Protein AF-A0A9D2E889-F1 (afdb_monomer)

Organism: NCBI:txid2838473

Foldseek 3Di:
DDDDDDDDDPPDPDDDPDPPPDDDPPDPPPDDDLDWDKWKKFKDWPDKDFDDPCAVVLVVVLVVLLCVLLVHPDPTDIDTGRPVVVLVSSAVSVVRSVVVSVVVVDDGMWTKIFMAGPVVRDTSDIDIDDD

Solvent-accessible surface area (backbone atoms only — not comparable to full-atom values): 8204 Å² total; per-residue (Å²): 134,82,86,86,82,83,85,82,85,92,79,78,78,90,81,80,92,75,81,89,78,82,86,75,91,70,78,79,70,87,67,81,81,76,58,70,40,83,44,41,34,40,62,48,73,80,43,73,50,60,80,49,97,56,36,70,60,53,52,51,51,48,52,47,40,39,30,58,49,65,70,47,94,62,68,66,44,76,46,79,34,38,64,71,58,49,45,50,52,52,35,59,21,45,58,53,19,49,58,56,50,64,71,66,65,76,78,58,45,31,35,29,42,34,31,30,35,65,82,80,69,43,71,61,34,76,48,75,42,65,133

Nearest PDB structures (foldseek):
  7ojf-assembly1_D  TM=2.061E-01  e=2.481E-01  Escherichia coli BW25113
  1lxn-as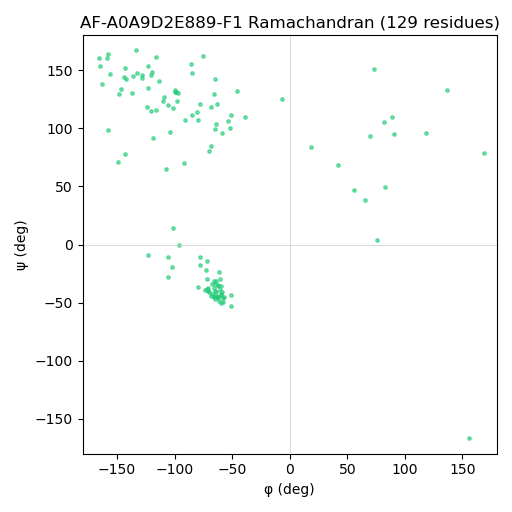sembly1_A  TM=4.511E-01  e=5.311E+00  Methanothermobacter thermautotrophicus
  7cmm-assembly2_B  TM=2.248E-01  e=1.763E+00  Homo sapiens

Radius of gyration: 26.05 Å; Cα contacts (8 Å, |Δi|>4): 154; chains: 1; bounding box: 68×63×60 Å

Sequence (131 aa):
MKESIKGWRTWCAVRLLVAVALMGTVFMACSDDDEPVNVVYTASFESFHGSGENFMAELALVEQAYMKALNISESPFMLNGIMAECDALVKAACERAEAEVEAMGLMDISFTYVVKNNNTGQHVYSYTYGN

pLDDT: mean 82.87, std 21.61, range [34.16, 98.62]

Secondary structure (DSSP, 8-state):
-------S------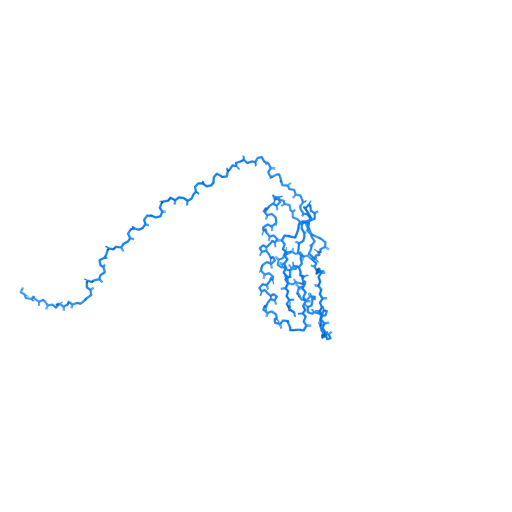-----------------S----EEEEEEEEEEEEEE-STTHHHHHHHHHHHHHHHHT-SSSSEEEEE-HHHHHHHHHHHHHHHHHHHHTT---SEEEEEEEEETTT--EEEEEEE--

Structure (mmCIF, N/CA/C/O backbone):
data_AF-A0A9D2E889-F1
#
_entry.id   AF-A0A9D2E889-F1
#
loop_
_atom_site.group_PDB
_atom_site.id
_atom_site.type_symbol
_atom_site.label_atom_id
_atom_site.label_alt_id
_atom_site.label_comp_id
_atom_site.label_asym_id
_atom_site.label_entity_id
_atom_site.label_seq_id
_atom_site.pdbx_PDB_ins_code
_atom_site.Cartn_x
_atom_site.Cartn_y
_atom_site.Cartn_z
_atom_site.occupancy
_atom_site.B_iso_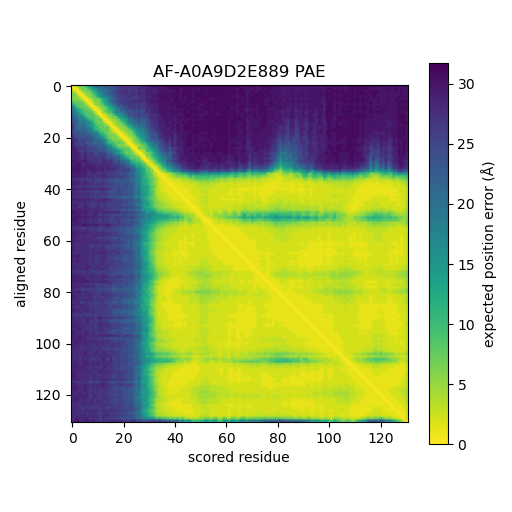or_equiv
_atom_site.auth_seq_id
_atom_site.auth_comp_id
_atom_site.auth_asym_id
_atom_site.auth_atom_id
_atom_site.pdbx_PDB_model_num
ATOM 1 N N . MET A 1 1 ? -51.318 -49.728 -37.086 1.00 35.28 1 MET A N 1
ATOM 2 C CA . MET A 1 1 ? -50.418 -50.637 -37.823 1.00 35.28 1 MET A CA 1
ATOM 3 C C . MET A 1 1 ? -49.000 -50.103 -37.711 1.00 35.28 1 MET A C 1
ATOM 5 O O . MET A 1 1 ? -48.766 -49.022 -38.220 1.00 35.28 1 MET A O 1
ATOM 9 N N . LYS A 1 2 ? -48.121 -50.903 -37.089 1.00 34.16 2 LYS A N 1
ATOM 10 C CA . LYS A 1 2 ? -46.703 -51.111 -37.440 1.00 34.16 2 LYS A CA 1
ATOM 11 C C . LYS A 1 2 ? -45.754 -49.919 -37.189 1.00 34.16 2 LYS A C 1
ATOM 13 O O . LYS A 1 2 ? -45.740 -48.979 -37.965 1.00 34.16 2 LYS A O 1
ATOM 18 N N . GLU A 1 3 ? -45.099 -49.874 -36.024 1.00 39.22 3 GLU A N 1
ATOM 19 C CA . GLU A 1 3 ? -43.733 -50.409 -35.769 1.00 39.22 3 GLU A CA 1
ATOM 20 C C . GLU A 1 3 ? -42.643 -49.415 -36.230 1.00 39.22 3 GLU A C 1
ATOM 22 O O . GLU A 1 3 ? -42.478 -49.148 -37.411 1.00 39.22 3 GLU A O 1
ATOM 27 N N . SER A 1 4 ? -41.987 -48.733 -35.288 1.00 38.16 4 SER A N 1
ATOM 28 C CA . SER A 1 4 ? -40.664 -49.114 -34.753 1.00 38.16 4 SER A CA 1
ATOM 29 C C . SER A 1 4 ? -39.497 -48.492 -35.528 1.00 38.16 4 SER A C 1
ATOM 31 O O . SER A 1 4 ? -38.969 -49.084 -36.463 1.00 38.16 4 SER A O 1
ATOM 33 N N . ILE A 1 5 ? -39.002 -47.350 -35.039 1.00 53.25 5 ILE A N 1
ATOM 34 C CA . ILE A 1 5 ? -37.596 -46.965 -35.214 1.00 53.25 5 ILE A CA 1
ATOM 35 C C . ILE A 1 5 ? -36.986 -46.844 -33.816 1.00 53.25 5 ILE A C 1
ATOM 37 O O . ILE A 1 5 ? -37.062 -45.820 -33.141 1.00 53.25 5 ILE A O 1
ATOM 41 N N . LYS A 1 6 ? -36.429 -47.983 -33.391 1.00 35.06 6 LYS A N 1
ATOM 42 C CA . LYS A 1 6 ? -35.367 -48.126 -32.389 1.00 35.06 6 LYS A CA 1
ATOM 43 C C . LYS A 1 6 ? -34.287 -47.089 -32.719 1.00 35.06 6 LYS A C 1
ATOM 45 O O . LYS A 1 6 ? -33.910 -46.941 -33.870 1.00 35.06 6 LYS A O 1
ATOM 50 N N . GLY A 1 7 ? -33.793 -46.302 -31.784 1.00 44.66 7 GLY A N 1
ATOM 51 C CA . GLY A 1 7 ? -33.241 -46.759 -30.527 1.00 44.66 7 GLY A CA 1
ATOM 52 C C . GLY A 1 7 ? -31.787 -46.324 -30.531 1.00 44.66 7 GLY A C 1
ATOM 53 O O . GLY A 1 7 ? -30.946 -47.003 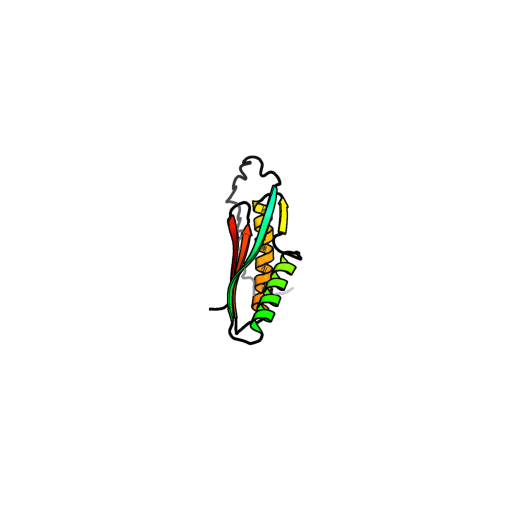-31.101 1.00 44.66 7 GLY A O 1
ATOM 54 N N . TRP A 1 8 ? -31.505 -45.183 -29.913 1.00 41.38 8 TRP A N 1
ATOM 55 C CA . TRP A 1 8 ? -30.194 -44.920 -29.342 1.00 41.38 8 TRP A CA 1
ATOM 56 C C . TRP A 1 8 ? -30.304 -43.755 -28.362 1.00 41.38 8 TRP A C 1
ATOM 58 O O . TRP A 1 8 ? -30.939 -42.749 -28.661 1.00 41.38 8 TRP A O 1
ATOM 68 N N . ARG A 1 9 ? -29.632 -43.895 -27.216 1.00 42.62 9 ARG A N 1
ATOM 69 C CA . ARG A 1 9 ? -29.430 -42.878 -26.168 1.00 42.62 9 ARG A CA 1
ATOM 70 C C . ARG A 1 9 ? -30.571 -42.703 -25.156 1.00 42.62 9 ARG A C 1
ATOM 72 O O . ARG A 1 9 ? -30.934 -41.593 -24.794 1.00 42.62 9 ARG A O 1
ATOM 79 N N . THR A 1 10 ? -31.036 -43.814 -24.588 1.00 50.16 10 THR A N 1
ATOM 80 C CA . THR A 1 10 ? -31.719 -43.826 -23.279 1.00 50.16 10 THR A CA 1
ATOM 81 C C . THR A 1 10 ? -30.799 -44.437 -22.224 1.00 50.16 10 THR A C 1
ATOM 83 O O . THR A 1 10 ? -31.064 -45.518 -21.723 1.00 50.16 10 THR A O 1
ATOM 86 N N . TRP A 1 11 ? -29.677 -43.777 -21.932 1.00 47.31 11 TRP A N 1
ATOM 87 C CA . TRP A 1 11 ? -28.763 -44.137 -20.839 1.00 47.31 11 TRP A CA 1
ATOM 88 C C . TRP A 1 11 ? -28.217 -42.849 -20.216 1.00 47.31 11 TRP A C 1
ATOM 90 O O . TRP A 1 11 ? -27.111 -42.432 -20.516 1.00 47.31 11 TRP A O 1
ATOM 100 N N . CYS A 1 12 ? -29.032 -42.201 -19.388 1.00 40.91 12 CYS A N 1
ATOM 101 C CA . CYS A 1 12 ? -28.590 -41.365 -18.270 1.00 40.91 12 CYS A CA 1
ATOM 102 C C . CYS A 1 12 ? -29.690 -41.474 -17.217 1.00 40.91 12 CYS A C 1
ATOM 104 O O . CYS A 1 12 ? -30.514 -40.584 -17.021 1.00 40.91 12 CYS A O 1
ATOM 106 N N . ALA A 1 13 ? -29.755 -42.663 -16.621 1.00 42.94 13 ALA A N 1
ATOM 107 C CA . ALA A 1 13 ? -30.498 -42.895 -15.404 1.00 42.94 13 ALA A CA 1
ATOM 108 C C . ALA A 1 13 ? -30.026 -41.882 -14.354 1.00 42.94 13 ALA A C 1
ATOM 110 O O . ALA A 1 13 ? -28.910 -41.966 -13.852 1.00 42.94 13 ALA A O 1
ATOM 111 N N . VAL A 1 14 ? -30.877 -40.892 -14.095 1.00 52.00 14 VAL A N 1
ATOM 112 C CA . VAL A 1 14 ? -31.341 -40.505 -12.759 1.00 52.00 14 VAL A CA 1
ATOM 113 C C . VAL A 1 14 ? -30.442 -41.041 -11.636 1.00 52.00 14 VAL A C 1
ATOM 115 O O . VAL A 1 14 ? -30.720 -42.085 -11.054 1.00 52.00 14 VAL A O 1
ATOM 118 N N . ARG A 1 15 ? -29.359 -40.321 -11.331 1.00 47.44 15 ARG A N 1
ATOM 119 C CA . ARG A 1 15 ? -28.604 -40.424 -10.075 1.00 47.44 15 ARG A CA 1
ATOM 120 C C . ARG A 1 15 ? -27.821 -39.140 -9.843 1.00 47.44 15 ARG A C 1
ATOM 122 O O . ARG A 1 15 ? -26.744 -38.994 -10.402 1.00 47.44 15 ARG A O 1
ATOM 129 N N . LEU A 1 16 ? -28.369 -38.251 -9.015 1.00 43.03 16 LEU A N 1
ATOM 130 C CA . LEU A 1 16 ? -27.683 -37.573 -7.900 1.00 43.03 16 LEU A CA 1
ATOM 131 C C . LEU A 1 16 ? -28.565 -36.426 -7.384 1.00 43.03 16 LEU A C 1
ATOM 133 O O . LEU A 1 16 ? -28.359 -35.254 -7.673 1.00 43.03 16 LEU A O 1
ATOM 137 N N . LEU A 1 17 ? -29.567 -36.803 -6.586 1.00 51.31 17 LEU A N 1
ATOM 138 C CA . LEU A 1 17 ? -30.043 -35.967 -5.489 1.00 51.31 17 LEU A CA 1
ATOM 139 C C . LEU A 1 17 ? -28.885 -35.863 -4.486 1.00 51.31 17 LEU A C 1
ATOM 141 O O . LEU A 1 17 ? -28.658 -36.800 -3.725 1.00 51.31 17 LEU A O 1
ATOM 145 N N . VAL A 1 18 ? -28.133 -34.763 -4.510 1.00 50.41 18 VAL A N 1
ATOM 146 C CA . VAL A 1 18 ? -27.230 -34.399 -3.410 1.00 50.41 18 VAL A CA 1
ATOM 147 C C . VAL A 1 18 ? -27.897 -33.274 -2.642 1.00 50.41 18 VAL A C 1
ATOM 149 O O . VAL A 1 18 ? -27.840 -32.105 -3.013 1.00 50.41 18 VAL A O 1
ATOM 152 N N . ALA A 1 19 ? -28.567 -33.672 -1.567 1.00 45.91 19 ALA A N 1
ATOM 153 C CA . ALA A 1 19 ? -28.877 -32.799 -0.460 1.00 45.91 19 ALA A CA 1
ATOM 154 C C . ALA A 1 19 ? -27.551 -32.366 0.186 1.00 45.91 19 ALA A C 1
ATOM 156 O O . ALA A 1 19 ? -26.936 -33.142 0.910 1.00 45.91 19 ALA A O 1
ATOM 157 N N . VAL A 1 20 ? -27.112 -31.133 -0.072 1.00 51.31 20 VAL A N 1
ATOM 158 C CA . VAL A 1 20 ? -26.172 -30.431 0.815 1.00 51.31 20 VAL A CA 1
ATOM 159 C C . VAL A 1 20 ? -27.017 -29.625 1.794 1.00 51.31 20 VAL A C 1
ATOM 161 O O . VAL A 1 20 ? -27.149 -28.410 1.710 1.00 51.31 20 VAL A O 1
ATOM 164 N N . ALA A 1 21 ? -27.677 -30.355 2.685 1.00 50.72 21 ALA A N 1
ATOM 165 C CA . ALA A 1 21 ? -28.101 -29.828 3.963 1.00 50.72 21 ALA A CA 1
ATOM 166 C C . ALA A 1 21 ? -27.092 -30.359 4.979 1.00 50.72 21 ALA A C 1
ATOM 168 O O . ALA A 1 21 ? -26.996 -31.576 5.132 1.00 50.72 21 ALA A O 1
ATOM 169 N N . LEU A 1 22 ? -26.364 -29.436 5.617 1.00 51.88 22 LEU A N 1
ATOM 170 C CA . LEU A 1 22 ? -25.715 -29.497 6.936 1.00 51.88 22 LEU A CA 1
ATOM 171 C C . LEU A 1 22 ? -24.292 -28.916 6.919 1.00 51.88 22 LEU A C 1
ATOM 173 O O . LEU A 1 22 ? -23.452 -29.319 6.123 1.00 51.88 22 LEU A O 1
ATOM 177 N N . MET A 1 23 ? -24.058 -28.075 7.934 1.00 50.41 23 MET A N 1
ATOM 178 C CA . MET A 1 23 ? -22.796 -27.503 8.431 1.00 50.41 23 MET A CA 1
ATOM 179 C C . MET A 1 23 ? -22.389 -26.179 7.747 1.00 50.41 23 MET A C 1
ATOM 181 O O . MET A 1 23 ? -22.036 -26.169 6.582 1.00 50.41 23 MET A O 1
ATOM 185 N N . GLY A 1 24 ? -22.420 -25.010 8.392 1.00 47.06 24 GLY A N 1
ATOM 186 C CA . GLY A 1 24 ? -22.466 -24.733 9.824 1.00 47.06 24 GLY A CA 1
ATOM 187 C C . GLY A 1 24 ? -23.263 -23.478 10.161 1.00 47.06 24 GLY A C 1
ATOM 188 O O . GLY A 1 24 ? -23.075 -22.410 9.591 1.00 47.06 24 GLY A O 1
ATOM 189 N N . THR A 1 25 ? -24.118 -23.622 11.16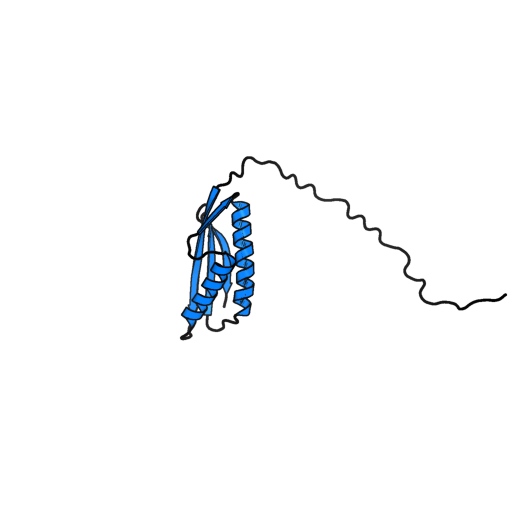7 1.00 52.22 25 THR A N 1
ATOM 190 C CA . THR A 1 25 ? -24.399 -22.555 12.117 1.00 52.22 25 THR A CA 1
ATOM 191 C C . THR A 1 25 ? -23.078 -22.173 12.779 1.00 52.22 25 THR A C 1
ATOM 193 O O . THR A 1 25 ? -22.647 -22.826 13.731 1.00 52.22 25 THR A O 1
ATOM 196 N N . VAL A 1 26 ? -22.413 -21.143 12.267 1.00 50.66 26 VAL A N 1
ATOM 197 C CA . VAL A 1 26 ? -21.504 -20.375 13.109 1.00 50.66 26 VAL A CA 1
ATOM 198 C C . VAL A 1 26 ? -22.366 -19.275 13.681 1.00 50.66 26 VAL A C 1
ATOM 200 O O . VAL A 1 26 ? -22.855 -18.402 12.970 1.00 50.66 26 VAL A O 1
ATOM 203 N N . PHE A 1 27 ? -22.651 -19.429 14.964 1.00 50.44 27 PHE A N 1
ATOM 204 C CA . PHE A 1 27 ? -23.143 -18.382 15.827 1.00 50.44 27 PHE A CA 1
ATOM 205 C C . PHE A 1 27 ? -22.412 -17.084 15.464 1.00 50.44 27 PHE A C 1
ATOM 207 O O . PHE A 1 27 ? -21.228 -16.953 15.764 1.00 50.44 27 PHE A O 1
ATOM 214 N N . MET A 1 28 ? -23.099 -16.115 14.857 1.00 47.44 28 MET A N 1
ATOM 215 C CA . MET A 1 28 ? -22.769 -14.730 15.168 1.00 47.44 28 MET A CA 1
ATOM 216 C C . MET A 1 28 ? -23.224 -14.571 16.611 1.00 47.44 28 MET A C 1
ATOM 218 O O . MET A 1 28 ? -24.374 -14.253 16.907 1.00 47.44 28 MET A O 1
ATOM 222 N N . ALA A 1 29 ? -22.334 -14.970 17.517 1.00 46.66 29 ALA A N 1
ATOM 223 C CA . ALA A 1 29 ? -22.356 -14.455 18.858 1.00 46.66 29 ALA A CA 1
ATOM 224 C C . ALA A 1 29 ? -22.393 -12.936 18.686 1.00 46.66 29 ALA A C 1
ATOM 226 O O . ALA A 1 29 ? -21.447 -12.351 18.164 1.00 46.66 29 ALA A O 1
ATOM 227 N N . CYS A 1 30 ? -23.526 -12.327 19.039 1.00 56.31 30 CYS A N 1
ATOM 228 C CA . CYS A 1 30 ? -23.538 -10.941 19.470 1.00 56.31 30 CYS A CA 1
ATOM 229 C C . CYS A 1 30 ? -22.480 -10.848 20.566 1.00 56.31 30 CYS A C 1
ATOM 231 O O . CYS A 1 30 ? -22.719 -11.301 21.684 1.00 56.31 30 CYS A O 1
ATOM 233 N N . SER A 1 31 ? -21.303 -10.352 20.217 1.00 45.66 31 SER A N 1
ATOM 234 C CA . SER A 1 31 ? -20.387 -9.797 21.192 1.00 45.66 31 SER A CA 1
ATOM 235 C C . SER A 1 31 ? -20.477 -8.295 20.997 1.00 45.66 31 SER A C 1
ATOM 237 O O . SER A 1 31 ? -20.307 -7.829 19.876 1.00 45.66 31 SER A O 1
ATOM 239 N N . ASP A 1 32 ? -20.880 -7.623 22.072 1.00 52.97 32 ASP A N 1
ATOM 240 C CA . ASP A 1 32 ? -20.920 -6.182 22.314 1.00 52.97 32 ASP A CA 1
ATOM 241 C C . ASP A 1 32 ? -20.293 -5.268 21.250 1.00 52.97 32 ASP A C 1
ATOM 243 O O . ASP A 1 32 ? -19.106 -5.378 20.959 1.00 52.97 32 ASP A O 1
ATOM 247 N N . ASP A 1 33 ? -21.105 -4.313 20.783 1.00 58.91 33 ASP A N 1
ATOM 248 C CA . ASP A 1 33 ? -20.697 -2.952 20.412 1.00 58.91 33 ASP A CA 1
ATOM 249 C C . ASP A 1 33 ? -19.377 -2.817 19.635 1.00 58.91 33 ASP A C 1
ATOM 251 O O . ASP A 1 33 ? -18.411 -2.202 20.092 1.00 58.91 33 ASP A O 1
ATOM 255 N N . ASP A 1 34 ? -19.359 -3.290 18.388 1.00 68.12 34 ASP A N 1
ATOM 256 C CA . ASP A 1 34 ? -18.493 -2.654 17.396 1.00 68.12 34 ASP A CA 1
ATOM 257 C C . ASP A 1 34 ? -19.080 -1.265 17.083 1.00 68.12 34 ASP A C 1
ATOM 259 O O . ASP A 1 34 ? -19.833 -1.065 16.126 1.00 68.12 34 ASP A O 1
ATOM 263 N N . GLU A 1 35 ? -18.795 -0.299 17.960 1.00 83.31 35 GLU A N 1
ATOM 264 C CA . GLU A 1 35 ? -19.199 1.086 17.756 1.00 83.31 35 GLU A CA 1
ATOM 265 C C . GLU A 1 35 ? -18.478 1.665 16.529 1.00 83.31 35 GLU A C 1
ATOM 267 O O . GLU A 1 35 ? -17.292 1.395 16.300 1.00 83.31 35 GLU A O 1
ATOM 272 N N . PRO A 1 36 ? -19.158 2.501 15.726 1.00 87.50 36 PRO A N 1
ATOM 273 C CA . PRO A 1 36 ? -18.515 3.172 14.613 1.00 87.50 36 PRO A CA 1
ATOM 274 C C . PRO A 1 36 ? -17.422 4.115 15.128 1.00 87.50 36 PRO A C 1
ATOM 276 O O . PRO A 1 36 ? -17.684 5.071 15.859 1.00 87.50 36 PRO A O 1
ATOM 279 N N . VAL A 1 37 ? -16.188 3.878 14.691 1.00 93.31 37 VAL A N 1
ATOM 280 C CA . VAL A 1 37 ? -15.013 4.684 15.036 1.00 93.31 37 VAL A CA 1
ATOM 281 C C . VAL A 1 37 ? -14.440 5.363 13.795 1.00 93.31 37 VAL A C 1
ATOM 283 O O . VAL A 1 37 ? -14.690 4.953 12.663 1.00 93.31 37 VAL A O 1
ATOM 286 N N . ASN A 1 38 ? -13.638 6.409 14.001 1.00 95.88 38 ASN A N 1
ATOM 287 C CA . ASN A 1 38 ? -12.786 6.951 12.944 1.00 95.88 38 ASN A CA 1
ATOM 288 C C . ASN A 1 38 ? -11.479 6.157 12.903 1.00 95.88 38 ASN A C 1
ATOM 290 O O . ASN A 1 38 ? -10.665 6.232 13.829 1.00 95.88 38 ASN A O 1
ATOM 294 N N . VAL A 1 39 ? -11.287 5.396 11.830 1.00 97.31 39 VAL A N 1
ATOM 295 C CA . VAL A 1 39 ? -10.072 4.620 11.586 1.00 97.31 39 VAL A CA 1
ATOM 296 C C . VAL A 1 39 ? -9.165 5.406 10.652 1.00 97.31 39 VAL A C 1
ATOM 298 O O . VAL A 1 39 ? -9.580 5.804 9.563 1.00 97.31 39 VAL A O 1
ATOM 301 N N . VAL A 1 40 ? -7.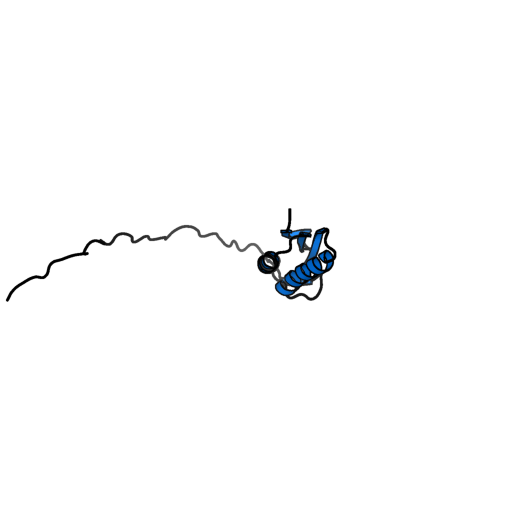935 5.650 11.094 1.00 98.19 40 VAL A N 1
ATOM 302 C CA . VAL A 1 40 ? -6.917 6.388 10.347 1.00 98.19 40 VAL A CA 1
ATOM 303 C C . VAL A 1 40 ? -6.012 5.390 9.644 1.00 98.19 40 VAL A C 1
ATOM 305 O O . VAL A 1 40 ? -5.472 4.488 10.281 1.00 98.19 40 VAL A O 1
ATOM 308 N N . TYR A 1 41 ? -5.793 5.588 8.350 1.00 98.56 41 TYR A N 1
ATOM 309 C CA . TYR A 1 41 ? -4.916 4.755 7.540 1.00 98.56 41 TYR A CA 1
ATOM 310 C C . TYR A 1 41 ? -3.771 5.567 6.952 1.00 98.56 41 TYR A C 1
ATOM 312 O O . TYR A 1 41 ? -3.915 6.748 6.639 1.00 98.56 41 TYR A O 1
ATOM 320 N N . THR A 1 42 ? -2.622 4.925 6.777 1.00 98.56 42 THR A N 1
ATOM 321 C CA . THR A 1 42 ? -1.491 5.470 6.019 1.00 98.56 42 THR A CA 1
ATOM 322 C C . THR A 1 42 ? -1.123 4.489 4.921 1.00 98.56 42 THR A C 1
ATOM 324 O O . THR A 1 42 ? -0.769 3.347 5.205 1.00 98.56 42 THR A O 1
ATOM 327 N N . ALA A 1 43 ? -1.230 4.941 3.676 1.00 98.12 43 ALA A N 1
ATOM 328 C CA . ALA A 1 43 ? -0.740 4.234 2.503 1.00 98.12 43 ALA A CA 1
ATOM 329 C C . ALA A 1 43 ? 0.627 4.806 2.103 1.00 98.12 43 ALA A C 1
ATOM 331 O O . ALA A 1 43 ? 0.785 6.031 2.072 1.00 98.12 43 ALA A O 1
ATOM 332 N N .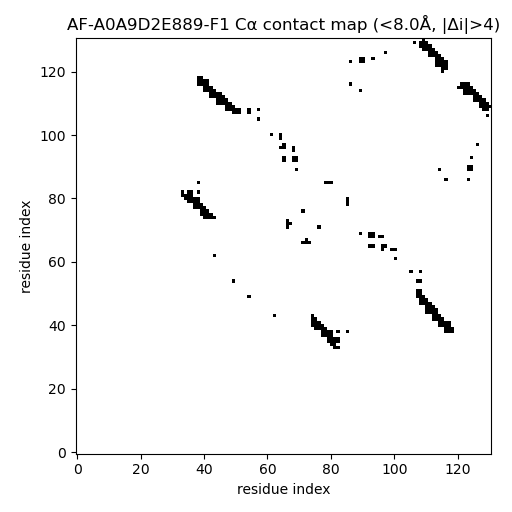 SER A 1 44 ? 1.614 3.940 1.869 1.00 97.69 44 SER A N 1
ATOM 333 C CA . SER A 1 44 ? 2.996 4.346 1.579 1.00 97.69 44 SER A CA 1
ATOM 334 C C . SER A 1 44 ? 3.835 3.202 1.008 1.00 97.69 44 SER A C 1
ATOM 336 O O . SER A 1 44 ? 3.544 2.031 1.252 1.00 97.69 44 SER A O 1
ATOM 338 N N . PHE A 1 45 ? 4.944 3.539 0.347 1.00 97.56 45 PHE A N 1
ATOM 339 C CA . PHE A 1 45 ? 6.016 2.580 0.076 1.00 97.56 45 PHE A CA 1
ATOM 340 C C . PHE A 1 45 ? 6.861 2.358 1.337 1.00 97.56 45 PHE A C 1
ATOM 342 O O . PHE A 1 45 ? 7.451 3.299 1.864 1.00 97.56 45 PHE A O 1
ATOM 349 N N . GLU A 1 46 ? 6.933 1.117 1.813 1.00 96.94 46 GLU A N 1
ATOM 350 C CA . GLU A 1 46 ? 7.825 0.714 2.910 1.00 96.94 46 GLU A CA 1
ATOM 351 C C . GLU A 1 46 ? 9.257 0.495 2.410 1.00 96.94 46 GLU A C 1
ATOM 353 O O . GLU A 1 46 ? 10.230 0.833 3.084 1.00 96.94 46 GLU A O 1
ATOM 358 N N . SER A 1 47 ? 9.388 -0.040 1.199 1.00 96.62 47 SER A N 1
ATOM 359 C CA . SER A 1 47 ? 10.660 -0.169 0.505 1.00 96.62 47 SER A CA 1
ATOM 360 C C . SER A 1 47 ? 10.456 0.066 -0.984 1.00 96.62 47 SER A C 1
ATOM 362 O O . SER A 1 47 ? 9.369 -0.169 -1.513 1.00 96.62 47 SER A O 1
ATOM 364 N N . PHE A 1 48 ? 11.492 0.551 -1.658 1.00 95.50 48 PHE A N 1
ATOM 365 C CA . PHE A 1 48 ? 11.517 0.649 -3.108 1.00 95.50 48 PHE A CA 1
ATOM 366 C C . PHE A 1 48 ? 12.956 0.672 -3.612 1.00 95.50 48 PHE A C 1
ATOM 368 O O . PHE A 1 48 ? 13.860 1.211 -2.968 1.00 95.50 48 PHE A O 1
ATOM 375 N N . HIS A 1 49 ? 13.163 0.089 -4.781 1.00 94.12 49 HIS A N 1
ATOM 376 C CA . HIS A 1 49 ? 14.415 0.091 -5.505 1.00 94.12 49 HIS A CA 1
ATOM 377 C C . HIS A 1 49 ? 14.126 0.181 -7.000 1.00 94.12 49 HIS A C 1
ATOM 379 O O . HIS A 1 49 ? 13.169 -0.403 -7.498 1.00 94.12 49 HIS A O 1
ATOM 385 N N . GLY A 1 50 ? 14.971 0.896 -7.725 1.00 90.69 50 GLY A N 1
ATOM 386 C CA . GLY A 1 50 ? 14.893 0.960 -9.171 1.00 90.69 50 GLY A CA 1
ATOM 387 C C . GLY A 1 50 ? 16.176 1.522 -9.745 1.00 90.69 50 GLY A C 1
ATOM 388 O O . GLY A 1 50 ? 16.919 2.237 -9.068 1.00 90.69 50 GLY A O 1
ATOM 389 N N . SER A 1 51 ? 16.455 1.144 -10.987 1.00 83.50 51 SER A N 1
ATOM 390 C CA . SER A 1 51 ? 17.730 1.448 -11.648 1.00 83.50 51 SER A CA 1
ATOM 391 C C . SER A 1 51 ? 17.581 2.220 -12.963 1.00 83.50 51 SER A C 1
ATOM 393 O O . SER A 1 51 ? 18.577 2.718 -13.488 1.00 83.50 51 SER A O 1
ATOM 395 N N . GLY A 1 52 ? 16.352 2.368 -13.469 1.00 84.12 52 GLY A N 1
ATOM 396 C CA . GLY A 1 52 ? 16.042 3.140 -14.672 1.00 84.12 52 GLY A CA 1
ATOM 397 C C . GLY A 1 52 ? 15.822 4.633 -14.406 1.00 84.12 52 GLY A C 1
ATOM 398 O O . GLY A 1 52 ? 15.406 5.037 -13.320 1.00 84.12 52 GLY A O 1
ATOM 399 N N . GLU A 1 53 ? 16.031 5.466 -15.431 1.00 86.88 53 GLU A N 1
ATOM 400 C CA . GLU A 1 53 ? 15.795 6.923 -15.365 1.00 86.88 53 GLU A CA 1
ATOM 401 C C . GLU A 1 53 ? 14.323 7.279 -15.070 1.00 86.88 53 GLU A C 1
ATOM 403 O O . GLU A 1 53 ? 14.038 8.337 -14.511 1.00 86.88 53 GLU A O 1
ATOM 408 N N . ASN A 1 54 ? 13.392 6.373 -15.392 1.00 89.69 54 ASN A N 1
ATOM 409 C CA . ASN A 1 54 ? 11.950 6.565 -15.214 1.00 89.69 54 ASN A CA 1
ATOM 410 C C . ASN A 1 54 ? 11.389 5.977 -13.912 1.00 89.69 54 ASN A C 1
ATOM 412 O O . ASN A 1 54 ? 10.196 6.138 -13.656 1.00 89.69 54 ASN A O 1
ATOM 416 N N . PHE A 1 55 ? 12.217 5.354 -13.069 1.00 90.88 55 PHE A 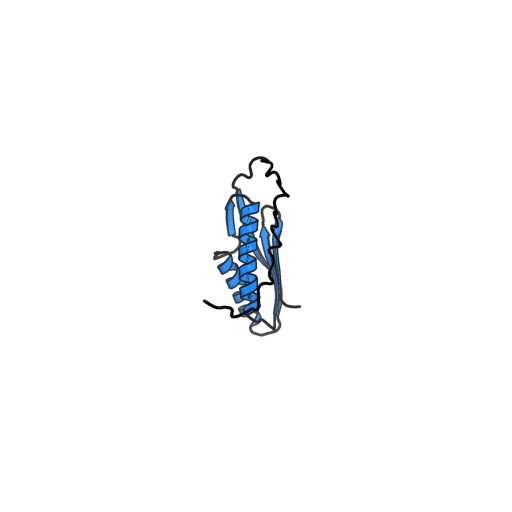N 1
ATOM 417 C CA . PHE A 1 55 ? 11.758 4.631 -11.877 1.00 90.88 55 PHE A CA 1
ATOM 418 C C . PHE A 1 55 ? 10.823 5.457 -10.977 1.00 90.88 55 PHE A C 1
ATOM 420 O O . PHE A 1 55 ? 9.782 4.979 -10.533 1.00 90.88 55 PHE A O 1
ATOM 427 N N . MET A 1 56 ? 11.152 6.729 -10.739 1.00 93.69 56 MET A N 1
ATOM 428 C CA . MET A 1 56 ? 10.320 7.604 -9.903 1.00 93.69 56 MET A CA 1
ATOM 429 C C . MET A 1 56 ? 8.940 7.871 -10.520 1.00 93.69 56 MET A C 1
ATOM 431 O O . MET A 1 56 ? 7.958 8.000 -9.792 1.00 93.69 56 MET A O 1
ATOM 435 N N . ALA A 1 57 ? 8.851 7.948 -11.851 1.00 94.12 57 ALA A N 1
ATOM 436 C CA . ALA A 1 57 ? 7.575 8.101 -12.543 1.00 94.12 57 ALA A CA 1
ATOM 437 C C . ALA A 1 57 ? 6.744 6.812 -12.458 1.00 94.12 57 ALA A C 1
ATOM 439 O O . ALA A 1 57 ? 5.532 6.884 -12.275 1.00 94.12 57 ALA A O 1
ATOM 440 N N . GLU A 1 58 ? 7.385 5.645 -12.526 1.00 94.75 58 GLU A N 1
ATOM 441 C CA . GLU A 1 58 ? 6.720 4.350 -12.354 1.00 94.75 58 GLU A CA 1
ATOM 442 C C . GLU A 1 58 ? 6.177 4.176 -10.929 1.00 94.75 58 GLU A C 1
ATOM 444 O O . GLU A 1 58 ? 5.012 3.821 -10.765 1.00 94.75 58 GLU A O 1
ATOM 449 N N . LEU A 1 59 ? 6.952 4.529 -9.895 1.00 95.38 59 LEU A N 1
ATOM 450 C CA . LEU A 1 59 ? 6.447 4.563 -8.515 1.00 95.38 59 LEU A CA 1
ATOM 451 C C . LEU A 1 59 ? 5.261 5.521 -8.355 1.00 95.38 59 LEU A C 1
ATOM 453 O O . LEU A 1 59 ? 4.288 5.184 -7.685 1.00 95.38 59 LEU A O 1
ATOM 457 N N . ALA A 1 60 ? 5.303 6.692 -8.995 1.00 95.69 60 ALA A N 1
ATOM 458 C CA . ALA A 1 60 ? 4.193 7.641 -8.949 1.00 95.69 60 ALA A CA 1
ATOM 459 C C . ALA A 1 60 ? 2.925 7.103 -9.639 1.00 95.69 60 ALA A C 1
ATOM 461 O O . ALA A 1 60 ? 1.816 7.449 -9.233 1.00 95.69 60 ALA A O 1
ATOM 462 N N . LEU A 1 61 ? 3.055 6.267 -10.677 1.00 96.00 61 LEU A N 1
ATOM 463 C CA . LEU A 1 61 ? 1.916 5.581 -11.301 1.00 96.00 61 LEU A CA 1
ATOM 464 C C . LEU A 1 61 ? 1.335 4.507 -10.377 1.00 96.00 61 LEU A C 1
ATOM 466 O O . LEU A 1 61 ? 0.114 4.408 -10.253 1.00 96.00 61 LEU A O 1
ATOM 470 N N . VAL A 1 62 ? 2.198 3.752 -9.692 1.00 97.25 62 VAL A N 1
ATOM 471 C CA . VAL A 1 62 ? 1.781 2.775 -8.679 1.00 97.25 62 VAL A CA 1
ATOM 472 C C . VAL A 1 62 ? 1.019 3.469 -7.551 1.00 97.25 62 VAL A C 1
ATOM 474 O O . VAL A 1 62 ? -0.096 3.065 -7.227 1.00 97.25 62 VAL A O 1
ATOM 477 N N . GLU A 1 63 ? 1.571 4.547 -6.989 1.00 97.25 63 GLU A N 1
ATOM 478 C CA . GLU A 1 63 ? 0.913 5.316 -5.929 1.00 97.25 63 GLU A CA 1
ATOM 479 C C . GLU A 1 63 ? -0.462 5.825 -6.380 1.00 97.25 63 GLU A C 1
ATOM 481 O O . GLU A 1 63 ? -1.455 5.636 -5.677 1.00 97.25 63 GLU A O 1
ATOM 486 N N . GLN A 1 64 ? -0.549 6.375 -7.595 1.00 97.44 64 GLN A N 1
ATOM 487 C CA . GLN A 1 64 ? -1.814 6.826 -8.175 1.00 97.44 64 GLN A CA 1
ATOM 488 C C . GLN A 1 64 ? -2.839 5.699 -8.333 1.00 97.44 64 GLN A C 1
ATOM 490 O O . GLN A 1 64 ? -4.020 5.932 -8.073 1.00 97.44 64 GLN A O 1
ATOM 495 N N . ALA A 1 65 ? -2.428 4.490 -8.730 1.00 98.00 65 ALA A N 1
ATOM 496 C CA . ALA A 1 65 ? -3.338 3.349 -8.843 1.00 98.00 65 ALA A CA 1
ATOM 497 C C . ALA A 1 65 ? -3.947 2.973 -7.484 1.00 98.00 65 ALA A C 1
ATOM 499 O O . ALA A 1 65 ? -5.167 2.817 -7.376 1.00 98.00 65 ALA A O 1
ATOM 500 N N . TYR A 1 66 ? -3.127 2.917 -6.431 1.00 98.31 66 TYR A N 1
ATOM 501 C CA . TYR A 1 66 ? -3.610 2.666 -5.071 1.00 98.31 66 TYR A CA 1
ATOM 502 C C . TYR A 1 66 ? -4.518 3.789 -4.563 1.00 98.31 66 TYR A C 1
ATOM 504 O O . TYR A 1 66 ? -5.619 3.515 -4.083 1.00 98.31 66 TYR A O 1
ATOM 512 N N . MET A 1 67 ? -4.117 5.053 -4.724 1.00 97.88 67 MET A N 1
ATOM 513 C CA . MET A 1 67 ? -4.923 6.207 -4.309 1.00 97.88 67 MET A CA 1
ATOM 514 C C . MET A 1 67 ? -6.281 6.245 -5.018 1.00 97.88 67 MET A C 1
ATOM 516 O O . MET A 1 67 ? -7.318 6.445 -4.384 1.00 97.88 67 MET A O 1
ATOM 520 N N . LYS A 1 68 ? -6.300 5.968 -6.325 1.00 98.12 68 LYS A N 1
ATOM 521 C CA . LYS A 1 68 ? -7.522 5.855 -7.128 1.00 98.12 68 LYS A CA 1
ATOM 522 C C . LYS A 1 68 ? -8.418 4.717 -6.645 1.00 98.12 68 LYS A C 1
ATOM 524 O O . LYS A 1 68 ? -9.621 4.922 -6.504 1.00 98.12 68 LYS A O 1
ATOM 529 N N . ALA A 1 69 ? -7.867 3.533 -6.370 1.00 98.00 69 ALA A N 1
ATOM 530 C CA . ALA A 1 69 ? -8.653 2.388 -5.909 1.00 98.00 69 ALA A CA 1
ATOM 531 C C . ALA A 1 69 ? -9.241 2.590 -4.502 1.00 98.00 69 ALA A C 1
ATOM 533 O O . ALA A 1 69 ? -10.358 2.133 -4.236 1.00 98.00 69 ALA A O 1
ATOM 534 N N . LEU A 1 70 ? -8.506 3.292 -3.634 1.00 97.81 70 LEU A N 1
ATOM 535 C CA . LEU A 1 70 ? -8.934 3.720 -2.299 1.00 97.81 70 LEU A CA 1
ATOM 536 C C . LEU A 1 70 ? -9.868 4.940 -2.329 1.00 97.81 70 LEU A C 1
ATOM 538 O O . LEU A 1 70 ? -10.486 5.252 -1.315 1.00 97.81 70 LEU A O 1
ATOM 542 N N . ASN A 1 71 ? -10.003 5.602 -3.483 1.00 97.75 71 ASN A N 1
ATOM 543 C CA . ASN A 1 71 ? -10.755 6.841 -3.661 1.00 97.75 71 ASN A CA 1
ATOM 544 C C . ASN A 1 71 ? -10.280 7.969 -2.721 1.00 97.75 71 ASN A C 1
ATOM 546 O O . ASN A 1 71 ? -11.082 8.640 -2.070 1.00 97.75 71 ASN A O 1
ATOM 550 N N . ILE A 1 72 ? -8.961 8.166 -2.655 1.00 97.44 72 ILE A N 1
ATOM 551 C CA . ILE A 1 72 ? -8.296 9.197 -1.846 1.00 97.44 72 ILE A CA 1
ATOM 552 C C . ILE A 1 72 ? -7.416 10.088 -2.724 1.00 97.44 72 ILE A C 1
ATOM 554 O O . ILE A 1 72 ? -6.923 9.668 -3.768 1.00 97.44 72 ILE A O 1
ATOM 558 N N . SER A 1 73 ? -7.200 11.326 -2.285 1.00 95.06 73 SER A N 1
ATOM 559 C CA . SER A 1 73 ? -6.283 12.276 -2.930 1.00 95.06 73 SER A CA 1
ATOM 560 C C . SER A 1 73 ? -4.982 12.482 -2.160 1.00 95.06 73 SER A C 1
ATOM 562 O O . SER A 1 73 ? -4.070 13.112 -2.683 1.00 95.06 73 SER A O 1
ATOM 564 N N . GLU A 1 74 ? -4.897 11.980 -0.930 1.00 95.62 74 GLU A N 1
ATOM 565 C CA . GLU A 1 74 ? -3.721 12.089 -0.071 1.00 95.62 74 GLU A CA 1
ATOM 566 C C . GLU A 1 74 ? -3.718 10.990 1.000 1.00 95.62 74 GLU A C 1
ATOM 568 O O . GLU A 1 74 ? -4.736 10.347 1.264 1.00 95.62 74 GLU A O 1
ATOM 573 N N . SER A 1 75 ? -2.550 10.787 1.604 1.00 95.50 75 SER A N 1
ATOM 574 C CA . SER A 1 75 ? -2.309 9.907 2.747 1.00 95.50 75 SER A CA 1
ATOM 575 C C . SER A 1 75 ? -1.685 10.760 3.864 1.00 95.50 75 SER A C 1
ATOM 577 O O . SER A 1 75 ? -0.783 11.549 3.569 1.00 95.50 75 SER A O 1
ATOM 579 N N . PRO A 1 76 ? -2.124 10.645 5.133 1.00 97.88 76 PRO A N 1
ATOM 580 C CA . PRO A 1 76 ? -3.091 9.676 5.655 1.00 97.88 76 PRO A CA 1
ATOM 581 C C . PRO A 1 76 ? -4.549 9.995 5.283 1.00 97.88 76 PRO A C 1
ATOM 583 O O . PRO A 1 76 ? -4.887 11.128 4.954 1.00 97.88 76 PRO A O 1
ATOM 586 N N . PHE A 1 77 ? -5.426 8.996 5.397 1.00 98.12 77 PHE A N 1
ATOM 587 C CA . PHE A 1 77 ? -6.867 9.122 5.149 1.00 98.12 77 PHE A CA 1
ATOM 588 C C . PHE A 1 77 ? -7.689 8.465 6.264 1.00 98.12 77 PHE A C 1
ATOM 590 O O . PHE A 1 77 ? -7.153 7.738 7.101 1.00 98.12 77 PHE A O 1
ATOM 597 N N . MET A 1 78 ? -8.997 8.735 6.300 1.00 97.50 78 MET A N 1
ATOM 598 C CA . MET A 1 78 ? -9.896 8.237 7.345 1.00 97.50 78 MET A CA 1
ATOM 599 C C . MET A 1 78 ? -11.117 7.539 6.762 1.00 97.50 78 MET A C 1
ATOM 601 O O . MET A 1 78 ? -11.689 8.006 5.778 1.00 97.50 78 MET A O 1
ATOM 605 N N . LEU A 1 79 ? -11.551 6.474 7.430 1.00 97.31 79 LEU A N 1
ATOM 606 C CA . LEU A 1 79 ? -12.866 5.868 7.241 1.00 97.31 79 LEU A CA 1
ATOM 607 C C . LEU A 1 79 ? -13.632 5.903 8.563 1.00 97.31 79 LEU A C 1
ATOM 609 O O . LEU A 1 79 ? -13.039 5.782 9.635 1.00 97.31 79 LEU A O 1
ATOM 613 N N . ASN A 1 80 ? -14.949 6.072 8.479 1.00 96.31 80 ASN A N 1
ATOM 614 C CA . ASN A 1 80 ? -15.839 5.999 9.629 1.00 96.31 80 ASN A CA 1
ATOM 615 C C . ASN A 1 80 ? -16.683 4.727 9.534 1.00 96.31 80 ASN A C 1
ATOM 617 O O . ASN A 1 80 ? -17.323 4.499 8.508 1.00 96.31 80 ASN A O 1
ATOM 621 N N . GLY A 1 81 ? -16.684 3.920 10.591 1.00 94.62 81 GLY A N 1
ATOM 622 C CA . GLY A 1 81 ? -17.475 2.697 10.646 1.00 94.62 81 GLY A CA 1
ATOM 623 C C . GLY A 1 81 ? -16.904 1.673 11.614 1.00 94.62 81 GLY A C 1
ATOM 624 O O . GLY A 1 81 ? -16.035 1.982 12.433 1.00 94.62 81 GLY A O 1
ATOM 625 N N . ILE A 1 82 ? -17.397 0.443 11.503 1.00 94.75 82 ILE A N 1
ATOM 626 C CA . ILE A 1 82 ? -16.850 -0.696 12.235 1.00 94.75 82 ILE A CA 1
ATOM 627 C C . ILE A 1 82 ? -15.431 -0.945 11.727 1.00 94.75 82 ILE A C 1
ATOM 629 O O . ILE A 1 82 ? -15.201 -1.028 10.518 1.00 94.75 82 ILE A O 1
ATOM 633 N N . MET A 1 83 ? -14.467 -1.055 12.641 1.00 94.44 83 MET A N 1
ATOM 634 C CA . MET A 1 83 ? -13.049 -1.131 12.279 1.00 94.44 83 MET A CA 1
ATOM 635 C C . MET A 1 83 ? -12.754 -2.306 11.343 1.00 94.44 83 MET A C 1
ATOM 637 O O . MET A 1 83 ? -12.124 -2.110 10.308 1.00 94.44 83 MET A O 1
ATOM 641 N N . ALA A 1 84 ? -13.286 -3.491 11.652 1.00 94.94 84 ALA A N 1
ATOM 642 C CA . ALA A 1 84 ? -13.114 -4.684 10.828 1.00 94.94 84 ALA A CA 1
ATOM 643 C C . ALA A 1 84 ? -13.706 -4.530 9.414 1.00 94.94 84 ALA A C 1
ATOM 645 O O . ALA A 1 84 ? -13.135 -5.025 8.442 1.00 94.94 84 ALA A O 1
ATOM 646 N N . GLU A 1 85 ? -14.831 -3.822 9.276 1.00 96.50 85 GLU A N 1
ATOM 647 C CA . GLU A 1 85 ? -15.437 -3.539 7.971 1.00 96.50 85 GLU A CA 1
ATOM 648 C C . GLU A 1 85 ? -14.598 -2.530 7.183 1.00 96.50 85 GLU A C 1
ATOM 650 O O . GLU A 1 85 ? -14.386 -2.702 5.983 1.00 96.50 85 GLU A O 1
ATOM 655 N N . CYS A 1 86 ? -14.069 -1.506 7.856 1.00 97.44 86 CYS A N 1
ATOM 656 C CA . CYS A 1 86 ? -13.183 -0.524 7.239 1.00 97.44 86 CYS A CA 1
ATOM 657 C C . CYS A 1 86 ? -11.877 -1.180 6.758 1.00 97.44 86 CYS A C 1
ATOM 659 O O . CYS A 1 86 ? -11.469 -0.947 5.620 1.00 97.44 86 CYS A O 1
ATOM 661 N N . ASP A 1 87 ? -11.271 -2.049 7.574 1.00 98.19 87 ASP A N 1
ATOM 662 C CA . ASP A 1 87 ? -10.077 -2.814 7.202 1.00 98.19 87 ASP A CA 1
ATOM 663 C C . ASP A 1 87 ? -10.362 -3.701 5.975 1.00 98.19 87 ASP A C 1
ATOM 665 O O . ASP A 1 87 ? -9.576 -3.739 5.024 1.00 98.19 87 ASP A O 1
ATOM 669 N N . ALA A 1 88 ? -11.522 -4.369 5.940 1.00 98.06 88 ALA A N 1
ATOM 670 C CA . ALA A 1 88 ? -11.937 -5.187 4.802 1.00 98.06 88 ALA A CA 1
ATOM 671 C C . ALA A 1 88 ? -12.140 -4.360 3.518 1.00 98.06 88 ALA A C 1
ATOM 673 O O . ALA A 1 88 ? -11.725 -4.791 2.439 1.00 98.06 88 ALA A O 1
ATOM 674 N N . LEU A 1 89 ? -12.735 -3.165 3.621 1.00 98.00 89 LEU A N 1
ATOM 675 C CA . LEU A 1 89 ? -12.906 -2.245 2.492 1.00 98.00 89 LEU A CA 1
ATOM 676 C C . LEU A 1 89 ? -11.559 -1.775 1.932 1.00 98.00 89 LEU A C 1
ATOM 678 O O . LEU A 1 89 ? -11.364 -1.797 0.713 1.00 98.00 89 LEU A O 1
ATOM 682 N N . VAL A 1 90 ? -10.625 -1.393 2.809 1.00 98.50 90 VAL A N 1
ATOM 683 C CA . VAL A 1 90 ? -9.265 -0.982 2.429 1.00 98.50 90 VAL A CA 1
ATOM 684 C C . VAL A 1 90 ? -8.531 -2.126 1.738 1.00 98.50 90 VAL A C 1
ATOM 686 O O . VAL A 1 90 ? -7.994 -1.934 0.646 1.00 98.50 90 VAL A O 1
ATOM 689 N N . LYS A 1 91 ? -8.557 -3.329 2.321 1.00 98.44 91 LYS A N 1
ATOM 690 C CA . LYS A 1 91 ? -7.923 -4.517 1.740 1.00 98.44 91 LYS A CA 1
ATOM 691 C C . LYS A 1 91 ? -8.475 -4.828 0.349 1.00 98.44 91 LYS A C 1
ATOM 693 O O . LYS A 1 91 ? -7.704 -4.944 -0.598 1.00 98.44 91 LYS A O 1
ATOM 698 N N . ALA A 1 92 ? -9.800 -4.871 0.197 1.00 98.25 92 ALA A N 1
ATOM 699 C CA . ALA A 1 92 ? -10.440 -5.148 -1.088 1.00 98.25 92 ALA A CA 1
ATOM 700 C C . ALA A 1 92 ? -10.148 -4.071 -2.149 1.00 98.25 92 ALA A C 1
ATOM 702 O O . ALA A 1 92 ? -10.126 -4.365 -3.343 1.00 98.25 92 ALA A O 1
ATOM 703 N N . ALA A 1 93 ? -9.967 -2.809 -1.748 1.00 98.31 93 ALA A N 1
ATOM 704 C CA . ALA A 1 93 ? -9.535 -1.745 -2.650 1.00 98.31 93 ALA A CA 1
ATOM 705 C C . ALA A 1 93 ? -8.088 -1.927 -3.112 1.00 98.31 93 ALA A C 1
ATOM 707 O O . ALA A 1 93 ? -7.817 -1.817 -4.307 1.00 98.31 93 ALA A O 1
ATOM 708 N N . CYS A 1 94 ? -7.188 -2.267 -2.193 1.00 98.44 94 CYS A N 1
ATOM 709 C CA . CYS A 1 94 ? -5.785 -2.504 -2.508 1.00 98.44 94 CYS A CA 1
ATOM 710 C C . CYS A 1 94 ? -5.595 -3.718 -3.426 1.00 98.44 94 CYS A C 1
ATOM 712 O O . CYS A 1 94 ? -4.856 -3.611 -4.393 1.00 98.44 94 CYS A O 1
ATOM 714 N N . GLU A 1 95 ? -6.340 -4.808 -3.224 1.00 97.75 95 GLU A N 1
ATOM 715 C CA . GLU A 1 95 ? -6.319 -5.982 -4.118 1.00 97.75 95 GLU A CA 1
ATOM 716 C C . GLU A 1 95 ? -6.749 -5.641 -5.561 1.00 97.75 95 GLU A C 1
ATOM 718 O O . GLU A 1 95 ? -6.282 -6.247 -6.523 1.00 97.75 95 GLU A O 1
ATOM 723 N N . ARG A 1 96 ? -7.624 -4.640 -5.753 1.00 96.50 96 ARG A N 1
ATOM 724 C CA . ARG A 1 96 ? -7.957 -4.144 -7.103 1.00 96.50 96 ARG A CA 1
ATOM 725 C C . ARG A 1 96 ? -6.822 -3.326 -7.711 1.00 96.50 96 ARG A C 1
ATOM 727 O O . ARG A 1 96 ? -6.589 -3.430 -8.912 1.00 96.50 96 ARG A O 1
ATOM 734 N N . ALA A 1 97 ? -6.151 -2.508 -6.901 1.00 97.62 97 ALA A N 1
ATOM 735 C CA . ALA A 1 97 ? -4.975 -1.766 -7.342 1.00 97.62 97 ALA A CA 1
ATOM 736 C C . ALA A 1 97 ? -3.814 -2.706 -7.680 1.00 97.62 97 ALA A C 1
ATOM 738 O O . ALA A 1 97 ? -3.132 -2.461 -8.666 1.00 97.62 97 ALA A O 1
ATOM 739 N N . GLU A 1 98 ? -3.637 -3.797 -6.929 1.00 96.62 98 GLU A N 1
ATOM 740 C CA . GLU A 1 98 ? -2.654 -4.853 -7.199 1.00 96.62 98 GLU A CA 1
ATOM 741 C C . GLU A 1 98 ? -2.770 -5.354 -8.639 1.00 96.62 98 GLU A C 1
ATOM 743 O O . GLU A 1 98 ? -1.813 -5.276 -9.403 1.00 96.62 98 GLU A O 1
ATOM 748 N N . ALA A 1 99 ? -3.976 -5.752 -9.050 1.00 95.25 99 ALA A N 1
ATOM 749 C CA . ALA A 1 99 ? -4.228 -6.218 -10.409 1.00 95.25 99 ALA A CA 1
ATOM 750 C C . ALA A 1 99 ? -3.959 -5.136 -11.479 1.00 95.25 99 ALA A C 1
ATOM 752 O O . ALA A 1 99 ? -3.497 -5.457 -12.574 1.00 95.25 99 ALA A O 1
ATOM 753 N N . GLU A 1 100 ? -4.240 -3.857 -11.187 1.00 95.50 100 GLU A N 1
ATOM 754 C CA . GLU A 1 100 ? -3.917 -2.735 -12.089 1.00 95.50 100 GLU A CA 1
ATOM 755 C C . GLU A 1 100 ? -2.396 -2.543 -12.204 1.00 95.50 100 GLU A C 1
ATOM 757 O O . GLU A 1 100 ? -1.889 -2.370 -13.308 1.00 95.50 100 GLU A O 1
ATOM 762 N N . VAL A 1 101 ? -1.673 -2.635 -11.086 1.00 96.56 101 VAL A N 1
ATOM 763 C CA . VAL A 1 101 ? -0.212 -2.516 -10.995 1.00 96.56 101 VAL A CA 1
ATOM 764 C C . VAL A 1 101 ? 0.496 -3.663 -11.714 1.00 96.56 101 VAL A C 1
ATOM 766 O O . VAL A 1 101 ? 1.411 -3.413 -12.496 1.00 96.56 101 VAL A O 1
ATOM 769 N N . GLU A 1 102 ? 0.051 -4.907 -11.532 1.00 94.31 102 GLU A N 1
ATOM 770 C CA . GLU A 1 102 ? 0.598 -6.067 -12.250 1.00 94.31 102 GLU A CA 1
ATOM 771 C C . GLU A 1 102 ? 0.438 -5.930 -13.768 1.00 94.31 102 GLU A C 1
ATOM 773 O O . GLU A 1 102 ? 1.327 -6.302 -14.537 1.00 94.31 102 GLU A O 1
ATOM 778 N N . ALA A 1 103 ? -0.667 -5.331 -14.215 1.00 94.69 103 ALA A N 1
ATOM 779 C CA . ALA A 1 103 ? -0.917 -5.078 -15.628 1.00 94.69 103 ALA A CA 1
ATOM 780 C C . ALA A 1 103 ? -0.041 -3.957 -16.224 1.00 94.69 103 ALA A C 1
ATOM 782 O O . ALA A 1 103 ? 0.032 -3.850 -17.451 1.00 94.69 103 ALA A O 1
ATOM 783 N N . MET A 1 104 ? 0.637 -3.140 -15.404 1.00 93.12 104 MET A N 1
ATOM 784 C CA . MET A 1 104 ? 1.539 -2.084 -15.890 1.00 93.12 104 MET A CA 1
ATOM 785 C C . MET A 1 104 ? 2.851 -2.636 -16.460 1.00 93.12 104 MET A C 1
ATOM 787 O O . MET A 1 104 ? 3.489 -1.956 -17.260 1.00 93.12 104 MET A O 1
ATOM 791 N N . GLY A 1 105 ? 3.251 -3.859 -16.087 1.00 89.81 105 GLY A N 1
ATOM 792 C CA . GLY A 1 105 ? 4.447 -4.510 -16.632 1.00 89.81 105 GLY A CA 1
ATOM 793 C C . GLY A 1 105 ? 5.760 -3.805 -16.273 1.00 89.81 105 GLY A C 1
ATOM 794 O O . GLY A 1 105 ? 6.658 -3.721 -17.107 1.00 89.81 105 GLY A O 1
ATOM 795 N N . LEU A 1 106 ? 5.868 -3.284 -15.049 1.00 90.81 106 LEU A N 1
ATOM 796 C CA . LEU A 1 106 ? 7.039 -2.550 -14.559 1.00 90.81 106 LEU A CA 1
ATOM 797 C C . LEU A 1 106 ? 8.227 -3.523 -14.421 1.00 90.81 106 LEU A C 1
ATOM 799 O O . LEU A 1 106 ? 8.126 -4.495 -13.673 1.00 90.81 106 LEU A O 1
ATOM 803 N N . MET A 1 107 ? 9.326 -3.319 -15.154 1.00 85.44 107 MET A N 1
ATOM 804 C CA . MET A 1 107 ? 10.444 -4.288 -15.196 1.00 85.44 107 MET A CA 1
ATOM 805 C C . MET A 1 107 ? 11.684 -3.849 -14.410 1.00 85.44 107 MET A C 1
ATOM 807 O O . MET A 1 107 ? 12.417 -4.703 -13.919 1.00 85.44 107 MET A O 1
ATOM 811 N N . ASP A 1 108 ? 11.911 -2.543 -14.266 1.00 88.88 108 ASP A N 1
ATOM 812 C CA . ASP A 1 108 ? 13.162 -1.991 -13.721 1.00 88.88 108 ASP A CA 1
ATOM 813 C C . ASP A 1 108 ? 13.049 -1.558 -12.251 1.00 88.88 108 ASP A C 1
ATOM 815 O O . ASP A 1 108 ? 13.903 -0.818 -11.739 1.00 88.88 108 ASP A O 1
ATOM 819 N N . ILE A 1 109 ? 11.979 -1.998 -11.582 1.00 94.06 109 ILE A N 1
ATOM 820 C CA . ILE A 1 109 ? 11.579 -1.534 -10.257 1.00 94.06 109 ILE A CA 1
ATOM 821 C C . ILE A 1 109 ? 11.170 -2.704 -9.364 1.00 94.06 109 ILE A C 1
ATOM 823 O O . ILE A 1 109 ? 10.522 -3.651 -9.812 1.00 94.06 109 ILE A O 1
ATOM 827 N N . SER A 1 110 ? 11.475 -2.590 -8.079 1.00 95.81 110 SER A N 1
ATOM 828 C CA . SER A 1 110 ? 10.893 -3.407 -7.021 1.00 95.81 110 SER A CA 1
ATOM 829 C C . SER A 1 110 ? 10.448 -2.526 -5.862 1.00 95.81 110 SER A C 1
ATOM 831 O O . SER A 1 110 ? 11.022 -1.466 -5.611 1.00 95.81 110 SER A O 1
ATOM 833 N N . PHE A 1 111 ? 9.384 -2.913 -5.168 1.00 96.88 111 PHE A N 1
ATOM 834 C CA . PHE A 1 111 ? 8.873 -2.156 -4.031 1.00 96.88 111 PHE A CA 1
ATOM 835 C C . PHE A 1 111 ? 8.015 -3.015 -3.110 1.00 96.88 111 PHE A C 1
ATOM 837 O O . PHE A 1 111 ? 7.458 -4.029 -3.518 1.00 96.88 111 PHE A O 1
ATOM 844 N N . THR A 1 112 ? 7.847 -2.545 -1.879 1.00 98.19 112 THR A N 1
ATOM 845 C CA . THR A 1 112 ? 6.820 -3.017 -0.950 1.00 98.19 112 THR A CA 1
ATOM 846 C C . THR A 1 112 ? 5.869 -1.866 -0.660 1.00 98.19 112 THR A C 1
ATOM 848 O O . THR A 1 112 ? 6.276 -0.852 -0.090 1.00 98.19 112 THR A O 1
ATOM 851 N N . TYR A 1 113 ? 4.607 -2.011 -1.060 1.00 98.19 113 TYR A N 1
ATOM 852 C CA . TYR A 1 113 ? 3.542 -1.056 -0.771 1.00 98.19 113 TYR A CA 1
ATOM 853 C C . TYR A 1 113 ? 2.711 -1.557 0.403 1.00 98.19 113 TYR A C 1
ATOM 855 O O . TYR A 1 113 ? 2.283 -2.712 0.416 1.00 98.19 113 TYR A O 1
ATOM 863 N N . VAL A 1 114 ? 2.467 -0.690 1.381 1.00 98.44 114 VAL A N 1
ATOM 864 C CA . VAL A 1 114 ? 1.723 -1.037 2.593 1.00 98.44 114 VAL A CA 1
ATOM 865 C C . VAL A 1 114 ? 0.591 -0.055 2.836 1.00 98.44 114 VAL A C 1
ATOM 867 O O . VAL A 1 114 ? 0.719 1.145 2.584 1.00 98.44 114 VAL A O 1
ATOM 870 N N . VAL A 1 115 ? -0.507 -0.569 3.388 1.00 98.62 115 VAL A N 1
ATOM 871 C CA . VAL A 1 115 ? -1.543 0.252 4.014 1.00 98.62 115 VAL A CA 1
ATOM 87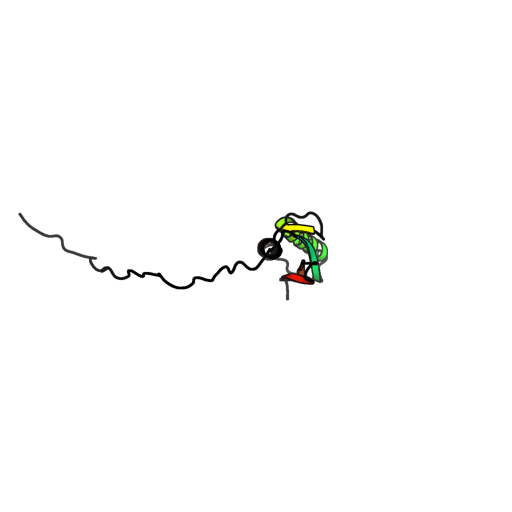2 C C . VAL A 1 115 ? -1.677 -0.164 5.468 1.00 98.62 115 VAL A C 1
ATOM 874 O O . VAL A 1 115 ? -2.052 -1.295 5.789 1.00 98.62 115 VAL A O 1
ATOM 877 N N . LYS A 1 116 ? -1.337 0.764 6.357 1.00 98.62 116 LYS A N 1
ATOM 878 C CA . LYS A 1 116 ? -1.343 0.573 7.803 1.00 98.62 116 LYS A CA 1
ATOM 879 C C . LYS A 1 116 ? -2.602 1.173 8.408 1.00 98.62 116 LYS A C 1
ATOM 881 O O . LYS A 1 116 ? -2.929 2.317 8.109 1.00 98.62 116 LYS A O 1
ATOM 886 N N . ASN A 1 117 ? -3.272 0.424 9.277 1.00 98.19 117 ASN A N 1
ATOM 887 C CA . ASN A 1 117 ? -4.269 0.958 10.198 1.00 98.19 117 ASN A CA 1
ATOM 888 C C . ASN A 1 117 ? -3.520 1.561 11.393 1.00 98.19 117 ASN A C 1
ATOM 890 O O . ASN A 1 117 ? -2.839 0.860 12.143 1.00 98.19 117 ASN A O 1
ATOM 894 N N . ASN A 1 118 ? -3.604 2.876 11.562 1.00 97.81 118 ASN A N 1
ATOM 895 C CA . ASN A 1 118 ? -2.858 3.600 12.587 1.00 97.81 118 ASN A CA 1
ATOM 896 C C . ASN A 1 118 ? -3.484 3.452 13.980 1.00 97.81 118 ASN A C 1
ATOM 898 O O . ASN A 1 118 ? -2.790 3.680 14.968 1.00 97.81 118 ASN A O 1
ATOM 902 N N . ASN A 1 119 ? -4.753 3.042 14.076 1.00 94.94 119 ASN A N 1
ATOM 903 C CA . ASN A 1 119 ? -5.415 2.773 15.352 1.00 94.94 119 ASN A CA 1
ATOM 904 C C . ASN A 1 119 ? -4.874 1.483 15.988 1.00 94.94 119 ASN A C 1
ATOM 906 O O . ASN A 1 119 ? -4.699 1.426 17.202 1.00 94.94 119 ASN A O 1
ATOM 910 N N . THR A 1 120 ? -4.587 0.460 15.176 1.00 95.75 120 THR A N 1
ATOM 911 C CA . THR A 1 120 ? -4.084 -0.848 15.644 1.00 95.75 120 THR A CA 1
ATOM 912 C C . THR A 1 120 ? -2.581 -1.027 15.444 1.00 95.75 120 THR A C 1
ATOM 914 O O . THR A 1 120 ? -1.961 -1.886 16.068 1.00 95.75 120 THR A O 1
ATOM 917 N N . GLY A 1 121 ? -1.981 -0.236 14.556 1.00 96.25 121 GLY A N 1
ATOM 918 C CA . GLY A 1 121 ? -0.599 -0.385 14.118 1.00 96.25 121 GLY A CA 1
ATOM 919 C C . GLY A 1 121 ? -0.373 -1.534 13.130 1.00 96.25 121 GLY A C 1
ATOM 920 O O . GLY A 1 121 ? 0.778 -1.776 12.766 1.00 96.25 121 GLY A O 1
ATOM 921 N N . GLN A 1 122 ? -1.423 -2.233 12.694 1.00 96.56 122 GLN A N 1
ATOM 922 C CA . GLN A 1 122 ? -1.314 -3.388 11.803 1.00 96.56 122 GLN A CA 1
ATOM 923 C C . GLN A 1 122 ? -1.260 -2.979 10.329 1.00 96.56 122 GLN A C 1
ATOM 925 O O . GLN A 1 122 ? -1.889 -2.004 9.915 1.00 96.56 122 GLN A O 1
ATOM 930 N N . HIS A 1 123 ? -0.532 -3.751 9.520 1.00 97.81 123 HIS A N 1
ATOM 931 C CA . HIS A 1 123 ? -0.614 -3.657 8.064 1.00 97.81 123 HIS A CA 1
ATOM 932 C C . HIS A 1 123 ? -1.865 -4.409 7.612 1.00 97.81 123 HIS A C 1
ATOM 934 O O . HIS A 1 123 ? -1.909 -5.636 7.659 1.00 97.81 123 HIS A O 1
ATOM 940 N N . VAL A 1 124 ? -2.884 -3.660 7.201 1.00 98.06 124 VAL A N 1
ATOM 941 C CA . VAL A 1 124 ? -4.136 -4.202 6.649 1.00 98.06 124 VAL A CA 1
ATOM 942 C C . VAL A 1 124 ? -3.900 -4.769 5.254 1.00 98.06 124 VAL A C 1
ATOM 944 O O . VAL A 1 124 ? -4.548 -5.729 4.839 1.00 98.06 124 VAL A O 1
ATOM 947 N N . TYR A 1 125 ? -2.934 -4.188 4.548 1.00 98.62 125 TYR A N 1
ATOM 948 C CA . TYR A 1 125 ? -2.475 -4.646 3.253 1.00 98.62 125 TYR A CA 1
ATOM 949 C C . TYR A 1 125 ? -0.959 -4.472 3.142 1.00 98.62 125 TYR A C 1
ATOM 951 O O . TYR A 1 125 ? -0.398 -3.488 3.631 1.00 98.62 125 TYR A O 1
ATOM 959 N N . SER A 1 126 ? -0.306 -5.435 2.498 1.00 98.19 126 SER A N 1
ATOM 960 C CA . SER A 1 126 ? 1.105 -5.385 2.130 1.00 98.19 126 SER A CA 1
ATOM 961 C C . SER A 1 126 ? 1.291 -6.163 0.837 1.00 98.19 126 SER A C 1
ATOM 963 O O . SER A 1 126 ? 0.836 -7.304 0.739 1.00 98.19 126 SER A O 1
ATOM 965 N N . TYR A 1 127 ? 1.950 -5.545 -0.134 1.00 98.06 127 TYR A N 1
ATOM 966 C CA . TYR A 1 127 ? 2.246 -6.150 -1.423 1.00 98.06 127 TYR A CA 1
ATOM 967 C C . TYR A 1 127 ? 3.673 -5.836 -1.836 1.00 98.06 127 TYR A C 1
ATOM 969 O O . TYR A 1 127 ? 4.087 -4.676 -1.819 1.00 98.06 127 TYR A O 1
ATOM 977 N N . THR A 1 128 ? 4.405 -6.874 -2.229 1.00 97.38 128 THR A N 1
ATOM 978 C CA . THR A 1 128 ? 5.766 -6.755 -2.746 1.00 97.38 128 THR A CA 1
ATOM 979 C C . THR A 1 128 ? 5.765 -7.071 -4.232 1.00 97.38 128 THR A C 1
ATOM 981 O O . THR A 1 128 ? 5.352 -8.155 -4.637 1.00 97.38 128 THR A O 1
ATOM 984 N N . TYR A 1 129 ? 6.258 -6.122 -5.018 1.00 95.44 129 TYR A N 1
ATOM 985 C CA . TYR A 1 129 ? 6.411 -6.210 -6.461 1.00 95.44 129 TYR A CA 1
ATOM 986 C C . TYR A 1 129 ? 7.894 -6.212 -6.825 1.00 95.44 129 TYR A C 1
ATOM 988 O O . TYR A 1 129 ? 8.670 -5.449 -6.250 1.00 95.44 129 TYR A O 1
ATOM 996 N N . GLY A 1 130 ? 8.279 -7.014 -7.818 1.00 89.00 130 GLY A N 1
ATOM 997 C CA . GLY A 1 130 ? 9.680 -7.186 -8.204 1.00 89.00 130 GLY A CA 1
ATOM 998 C C . GLY A 1 130 ? 10.461 -8.028 -7.186 1.00 89.00 130 GLY A C 1
ATOM 999 O O . GLY A 1 130 ? 10.117 -8.089 -6.007 1.00 89.00 130 GLY A O 1
ATOM 1000 N N . ASN A 1 131 ? 11.485 -8.734 -7.663 1.00 64.00 131 ASN A N 1
ATOM 1001 C CA . ASN A 1 131 ? 12.295 -9.679 -6.887 1.00 64.00 131 ASN A CA 1
ATOM 1002 C C . ASN A 1 131 ? 13.751 -9.212 -6.862 1.00 64.00 131 ASN A C 1
ATOM 1004 O O . ASN A 1 131 ? 14.238 -8.839 -7.953 1.00 64.00 131 ASN A O 1
#

Mean predicted aligned error: 12.6 Å